Protein AF-A0A126Z829-F1 (afdb_monomer)

Structure (mmCIF, N/CA/C/O backbone):
d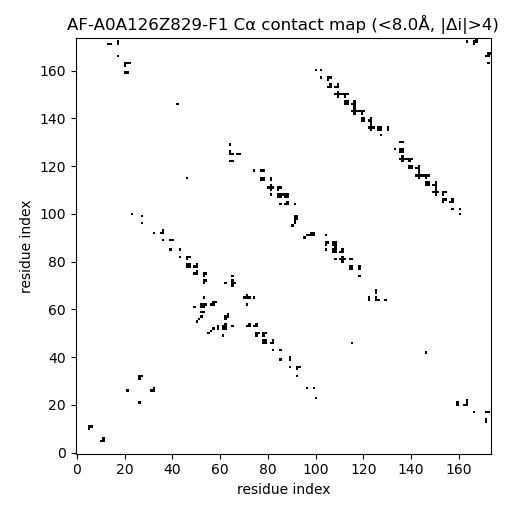ata_AF-A0A126Z829-F1
#
_entry.id   AF-A0A126Z829-F1
#
loop_
_atom_site.group_PDB
_atom_site.id
_atom_site.type_symbol
_atom_site.label_atom_id
_atom_site.label_alt_id
_atom_site.label_comp_id
_atom_site.label_asym_id
_atom_site.label_entity_id
_atom_site.label_seq_id
_atom_site.pdbx_PDB_ins_code
_atom_site.Cartn_x
_atom_site.Cartn_y
_atom_site.Cartn_z
_atom_site.occupancy
_atom_site.B_iso_or_equiv
_atom_site.auth_seq_id
_atom_site.auth_comp_id
_atom_site.auth_asym_id
_atom_site.auth_atom_id
_atom_site.pdbx_PDB_model_num
ATOM 1 N N . MET A 1 1 ? -30.460 20.366 30.316 1.00 41.91 1 MET A N 1
ATOM 2 C CA . MET A 1 1 ? -29.228 19.606 30.619 1.00 41.91 1 MET A CA 1
ATOM 3 C C . MET A 1 1 ? -28.163 20.600 31.051 1.00 41.91 1 MET A C 1
ATOM 5 O O . MET A 1 1 ? -27.693 21.362 30.215 1.00 41.91 1 MET A O 1
ATOM 9 N N . SER A 1 2 ? -27.874 20.692 32.352 1.00 39.00 2 SER A N 1
ATOM 10 C CA . SER A 1 2 ? -26.818 21.572 32.862 1.00 39.00 2 SER A CA 1
ATOM 11 C C . SER A 1 2 ? -25.461 21.028 32.413 1.00 39.00 2 SER A C 1
ATOM 13 O O . SER A 1 2 ? -25.147 19.860 32.634 1.00 39.00 2 SER A O 1
ATOM 15 N N . ARG A 1 3 ? -24.660 21.861 31.741 1.00 48.22 3 ARG A N 1
ATOM 16 C CA . ARG A 1 3 ? -23.251 21.549 31.492 1.00 48.22 3 ARG A CA 1
ATOM 17 C C . ARG A 1 3 ? -22.543 21.611 32.839 1.00 48.22 3 ARG A C 1
ATOM 19 O O . ARG A 1 3 ? -22.301 22.698 33.355 1.00 48.22 3 ARG A O 1
ATOM 26 N N . VAL A 1 4 ? -22.274 20.448 33.422 1.00 58.44 4 VAL A N 1
ATOM 27 C CA . VAL A 1 4 ? -21.343 20.326 34.542 1.00 58.44 4 VAL A CA 1
ATOM 28 C C . VAL A 1 4 ? -19.994 20.803 34.015 1.00 58.44 4 VAL A C 1
ATOM 30 O O . VAL A 1 4 ? -19.425 20.182 33.123 1.00 58.44 4 VAL A O 1
ATOM 33 N N . VAL A 1 5 ? -19.535 21.959 34.489 1.00 61.28 5 VAL A N 1
ATOM 34 C CA . VAL A 1 5 ? -18.175 22.433 34.229 1.00 61.28 5 VAL A CA 1
ATOM 35 C C . VAL A 1 5 ? -17.269 21.613 35.149 1.00 61.28 5 VAL A C 1
ATOM 37 O O . VAL A 1 5 ? -17.437 21.714 36.367 1.00 61.28 5 VAL A O 1
ATOM 40 N N . PRO A 1 6 ? -16.372 20.763 34.623 1.00 56.28 6 PRO A N 1
ATOM 41 C CA . PRO A 1 6 ? -15.487 19.972 35.467 1.00 56.28 6 PRO A CA 1
ATOM 42 C C . PRO A 1 6 ? -14.591 20.909 36.281 1.00 56.28 6 PRO A C 1
ATOM 44 O O . PRO A 1 6 ? -13.879 21.749 35.735 1.00 56.28 6 PRO A O 1
ATOM 47 N N . THR A 1 7 ? -14.675 20.787 37.604 1.00 67.88 7 THR A N 1
ATOM 48 C CA . THR A 1 7 ? -13.937 21.603 38.578 1.00 67.88 7 THR A CA 1
ATOM 49 C C . THR A 1 7 ? -12.489 21.152 38.750 1.00 67.88 7 THR A C 1
ATOM 51 O O . THR A 1 7 ? -11.673 21.914 39.262 1.00 67.88 7 THR A O 1
ATOM 54 N N . ASP A 1 8 ? -12.153 19.945 38.291 1.00 79.06 8 ASP A N 1
ATOM 55 C CA . ASP A 1 8 ? -10.795 19.416 38.286 1.00 79.06 8 ASP A CA 1
ATOM 56 C C . ASP A 1 8 ? -10.178 19.518 36.871 1.00 79.06 8 ASP A C 1
ATOM 58 O O . ASP A 1 8 ? -10.637 18.844 35.941 1.00 79.06 8 ASP A O 1
ATOM 62 N N . PRO A 1 9 ? -9.114 20.324 36.678 1.00 75.56 9 PRO A N 1
ATOM 63 C CA . PRO A 1 9 ? -8.403 20.416 35.407 1.00 75.56 9 PRO A CA 1
ATOM 64 C C . PRO A 1 9 ? -7.809 19.081 34.935 1.00 75.56 9 PRO A C 1
ATOM 66 O O . PRO A 1 9 ? -7.569 18.921 33.736 1.00 75.56 9 PRO A O 1
ATOM 69 N N . ALA A 1 10 ? -7.527 18.139 35.840 1.00 73.88 10 ALA A N 1
ATOM 70 C CA . ALA A 1 10 ? -7.069 16.801 35.480 1.00 73.88 10 ALA A CA 1
ATOM 71 C C . ALA A 1 10 ? -8.218 15.954 34.921 1.00 73.88 10 ALA A C 1
ATOM 73 O O . ALA A 1 10 ? -8.036 15.264 33.917 1.00 73.88 10 ALA A O 1
ATOM 74 N N . GLN A 1 11 ? -9.410 16.063 35.510 1.00 69.44 11 GLN A N 1
ATOM 75 C CA . GLN A 1 11 ? -10.618 15.414 35.008 1.00 69.44 11 GLN A CA 1
ATOM 76 C C . GLN A 1 11 ? -11.054 16.000 33.662 1.00 69.44 11 GLN A C 1
ATOM 78 O O . GLN A 1 11 ? -11.258 15.244 32.724 1.00 69.44 11 GLN A O 1
ATOM 83 N N . PHE A 1 12 ? -11.031 17.327 33.496 1.00 66.94 12 PHE A N 1
ATOM 84 C CA . PHE A 1 12 ? -11.282 17.960 32.196 1.00 66.94 12 PHE A CA 1
ATOM 85 C C . PHE A 1 12 ? -10.306 17.484 31.112 1.00 66.94 12 PHE A C 1
ATOM 87 O O . PHE A 1 12 ? -10.721 17.169 30.002 1.00 66.94 12 PHE A O 1
ATOM 94 N N . ARG A 1 13 ? -9.003 17.384 31.419 1.00 67.31 13 ARG A N 1
ATOM 95 C CA . ARG A 1 13 ? -8.014 16.848 30.466 1.00 67.31 13 ARG A CA 1
ATOM 96 C C . ARG A 1 13 ? -8.284 15.390 30.111 1.00 67.31 13 ARG A C 1
ATOM 98 O O . ARG A 1 13 ? -8.109 15.028 28.953 1.00 67.31 13 ARG A O 1
ATOM 105 N N . ARG A 1 14 ? -8.707 14.570 31.077 1.00 65.44 14 ARG A N 1
ATOM 106 C CA . ARG A 1 14 ? -9.110 13.176 30.838 1.00 65.44 14 ARG A CA 1
ATOM 107 C C . ARG A 1 14 ? -10.360 13.094 29.969 1.00 65.44 14 ARG A C 1
ATOM 109 O O . ARG A 1 14 ? -10.358 12.326 29.017 1.00 65.44 14 ARG A O 1
ATOM 116 N N . ASP A 1 15 ? -11.363 13.921 30.236 1.00 64.12 15 ASP A N 1
ATOM 117 C CA . ASP A 1 15 ? -12.622 13.951 29.489 1.00 64.12 15 ASP A CA 1
ATOM 118 C C . ASP A 1 15 ? -12.410 14.448 28.050 1.00 64.12 15 ASP A C 1
ATOM 120 O O . ASP A 1 15 ? -12.946 13.874 27.107 1.00 64.12 15 ASP A O 1
ATOM 124 N N . VAL A 1 16 ? -11.566 15.468 27.855 1.00 62.34 16 VAL A N 1
ATOM 125 C CA . VAL A 1 16 ? -11.170 15.960 26.524 1.00 62.34 16 VAL A CA 1
ATOM 126 C C . VAL A 1 16 ? -10.328 14.923 25.779 1.00 62.34 16 VAL A C 1
ATOM 128 O O . VAL A 1 16 ? -10.539 14.711 24.586 1.00 62.34 16 VAL A O 1
ATOM 131 N N . ALA A 1 17 ? -9.401 14.249 26.466 1.00 61.72 17 ALA A N 1
ATOM 132 C CA . ALA A 1 17 ? -8.608 13.177 25.872 1.00 61.72 17 ALA A CA 1
ATOM 133 C C . ALA A 1 17 ? -9.477 11.974 25.477 1.00 61.72 17 ALA A C 1
ATOM 135 O O . ALA A 1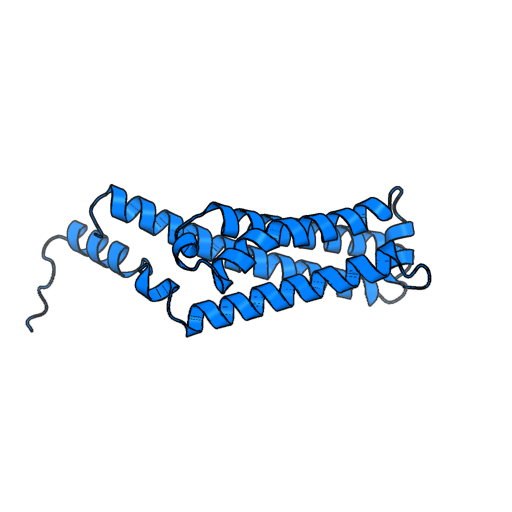 17 ? -9.275 11.425 24.402 1.00 61.72 17 ALA A O 1
ATOM 136 N N . ALA A 1 18 ? -10.466 11.598 26.293 1.00 59.69 18 ALA A N 1
ATOM 137 C CA . ALA A 1 18 ? -11.407 10.522 25.991 1.00 59.69 18 ALA A CA 1
ATOM 138 C C . ALA A 1 18 ? -12.366 10.890 24.845 1.00 59.69 18 ALA A C 1
ATOM 140 O O . ALA A 1 18 ? -12.616 10.064 23.973 1.00 59.69 18 ALA A O 1
ATOM 141 N N . ALA A 1 19 ? -12.848 12.137 24.792 1.00 59.03 19 ALA A N 1
ATOM 142 C CA . ALA A 1 19 ? -13.723 12.625 23.722 1.00 59.03 19 ALA A CA 1
ATOM 143 C C . ALA A 1 19 ? -13.022 12.743 22.356 1.00 59.03 19 ALA A C 1
ATOM 145 O O . ALA A 1 19 ? -13.687 12.757 21.323 1.00 59.03 19 ALA A O 1
ATOM 146 N N . ALA A 1 20 ? -11.689 12.839 22.335 1.00 63.06 20 ALA A N 1
ATOM 147 C CA . ALA A 1 20 ? -10.904 12.924 21.104 1.00 63.06 20 ALA A CA 1
ATOM 148 C C . ALA A 1 20 ? -10.632 11.557 20.447 1.00 63.06 20 ALA A C 1
ATOM 150 O O . ALA A 1 20 ? -10.123 11.510 19.325 1.00 63.06 20 ALA A O 1
ATOM 151 N N . VAL A 1 21 ? -10.932 10.447 21.129 1.00 64.38 21 VAL A N 1
ATOM 152 C CA . VAL A 1 21 ? -10.630 9.097 20.649 1.00 64.38 21 VAL A CA 1
ATOM 153 C C . VAL A 1 21 ? -11.877 8.489 19.974 1.00 64.38 21 VAL A C 1
ATOM 155 O O . VAL A 1 21 ? -12.866 8.252 20.664 1.00 64.38 21 VAL A O 1
ATOM 158 N N . PRO A 1 22 ? -11.855 8.195 18.654 1.00 65.69 22 PRO A N 1
ATOM 159 C CA . PRO A 1 22 ? -13.043 7.735 17.925 1.00 65.69 22 PRO A CA 1
ATOM 160 C C . PRO A 1 22 ? -13.526 6.365 18.400 1.00 65.69 22 PRO A C 1
ATOM 162 O O . PRO A 1 22 ? -12.769 5.395 18.322 1.00 65.69 22 PRO A O 1
ATOM 165 N N . ASP A 1 23 ? -14.785 6.253 18.816 1.00 67.06 23 ASP A N 1
ATOM 166 C CA . ASP A 1 23 ? -15.355 5.011 19.355 1.00 67.06 23 ASP A CA 1
ATOM 167 C C . ASP A 1 23 ? -15.473 3.894 18.285 1.00 67.06 23 ASP A C 1
ATOM 169 O O . ASP A 1 23 ? -15.438 4.137 17.075 1.00 67.06 23 ASP A O 1
ATOM 173 N N . ASP A 1 24 ? -15.600 2.630 18.703 1.00 66.88 24 ASP A N 1
ATOM 174 C CA . ASP A 1 24 ? -15.762 1.472 17.805 1.00 66.88 24 ASP A CA 1
ATOM 175 C C . ASP A 1 24 ? -17.012 1.581 16.930 1.00 66.88 24 ASP A C 1
ATOM 177 O O . ASP A 1 24 ? -17.003 1.166 15.767 1.00 66.88 24 ASP A O 1
ATOM 181 N N . VAL A 1 25 ? -18.069 2.198 17.460 1.00 68.81 25 VAL A N 1
ATOM 182 C CA . VAL A 1 25 ? -19.291 2.494 16.706 1.00 68.81 25 VAL A CA 1
ATOM 183 C C . VAL A 1 25 ? -19.015 3.502 15.590 1.00 68.81 25 VAL A C 1
ATOM 185 O O . VAL A 1 25 ? -19.534 3.350 14.484 1.00 68.81 25 VAL A O 1
ATOM 188 N N . GLU A 1 26 ? -18.170 4.505 15.840 1.00 69.81 26 GLU A N 1
ATOM 189 C CA . GLU A 1 26 ? -17.835 5.538 14.856 1.00 69.81 26 GLU A CA 1
ATOM 190 C C . GLU A 1 26 ? -16.965 4.996 13.721 1.00 69.81 26 GLU A C 1
ATOM 192 O O . GLU A 1 26 ? -17.206 5.324 12.559 1.00 69.81 26 GLU A O 1
ATOM 197 N N . GLN A 1 27 ? -16.021 4.099 14.019 1.00 66.38 27 GLN A N 1
ATOM 198 C CA . GLN A 1 27 ? -15.218 3.433 12.987 1.00 66.38 27 GLN A CA 1
ATOM 199 C C . GLN A 1 27 ? -16.007 2.416 12.158 1.00 66.38 27 GLN A C 1
ATOM 201 O O . GLN A 1 27 ? -15.684 2.191 10.993 1.00 66.38 27 GLN A O 1
ATOM 206 N N . ASN A 1 28 ? -17.038 1.798 12.737 1.00 70.06 28 ASN A N 1
ATOM 207 C CA . ASN A 1 28 ? -17.889 0.843 12.030 1.00 70.06 28 ASN A CA 1
ATOM 208 C C . ASN A 1 28 ? -19.075 1.509 11.310 1.00 70.06 28 ASN A C 1
ATOM 210 O O . ASN A 1 28 ? -19.941 0.812 10.771 1.00 70.06 28 ASN A O 1
ATOM 214 N N . ARG A 1 29 ? -19.130 2.849 11.272 1.00 82.19 29 ARG A N 1
ATOM 215 C CA . ARG A 1 29 ? -20.089 3.563 10.425 1.00 82.19 29 ARG A CA 1
ATOM 216 C C . ARG A 1 29 ? -19.927 3.094 8.987 1.00 82.19 29 ARG A C 1
ATOM 218 O O . ARG A 1 29 ? -18.819 3.039 8.452 1.00 82.19 29 ARG A O 1
ATOM 225 N N . ILE A 1 30 ? -21.053 2.761 8.361 1.00 81.44 30 ILE A N 1
ATOM 226 C CA . ILE A 1 30 ? -21.065 2.167 7.023 1.00 81.44 30 ILE A CA 1
ATOM 227 C C . ILE A 1 30 ? -20.352 3.055 5.997 1.00 81.44 30 ILE A C 1
ATOM 229 O O . ILE A 1 30 ? -19.614 2.540 5.168 1.00 81.44 30 ILE A O 1
ATOM 233 N N . GLU A 1 31 ? -20.488 4.375 6.117 1.00 85.56 31 GLU A N 1
ATOM 234 C CA . GLU A 1 31 ? -19.835 5.373 5.263 1.00 85.56 31 GLU A CA 1
ATOM 235 C C . GLU A 1 31 ? -18.305 5.313 5.367 1.00 85.56 31 GLU A C 1
ATOM 237 O O . GLU A 1 31 ? -17.615 5.221 4.353 1.00 85.56 31 GLU A O 1
ATOM 242 N N . VAL A 1 32 ? -17.771 5.283 6.593 1.00 84.56 32 VAL A N 1
ATOM 243 C CA . VAL A 1 32 ? -16.325 5.194 6.861 1.00 84.56 32 VAL A CA 1
ATOM 244 C C . VAL A 1 32 ? -15.775 3.871 6.338 1.00 84.56 32 VAL A C 1
ATOM 246 O O . VAL A 1 32 ? -14.718 3.829 5.704 1.00 84.56 32 VAL A O 1
ATOM 249 N N . ARG A 1 33 ? -16.518 2.780 6.547 1.00 86.81 33 ARG A N 1
ATOM 250 C CA . ARG A 1 33 ? -16.128 1.452 6.072 1.00 86.81 33 ARG A CA 1
ATOM 251 C C . ARG A 1 33 ? -16.134 1.370 4.548 1.00 86.81 33 ARG A C 1
ATOM 253 O O . ARG A 1 33 ? -15.173 0.859 3.987 1.00 86.81 33 ARG A O 1
ATOM 260 N N . LEU A 1 34 ? -17.165 1.892 3.882 1.00 89.25 34 LEU A N 1
ATOM 261 C CA . LEU A 1 34 ? -17.252 1.930 2.418 1.00 89.25 34 LEU A CA 1
ATOM 262 C C . LEU A 1 34 ? -16.134 2.773 1.804 1.00 89.25 34 LEU A C 1
ATOM 264 O O . LEU A 1 34 ? -15.507 2.332 0.844 1.00 89.25 34 LEU A O 1
ATOM 268 N N . LEU A 1 35 ? -15.832 3.936 2.387 1.00 90.94 35 LEU A N 1
ATOM 269 C CA . LEU A 1 35 ? -14.695 4.749 1.960 1.00 90.94 35 LEU A CA 1
ATOM 270 C C . LEU A 1 35 ? -13.377 3.980 2.110 1.00 90.94 35 LEU A C 1
ATOM 272 O O . LEU A 1 35 ? -12.573 3.950 1.183 1.00 90.94 35 LEU A O 1
ATOM 276 N N . THR A 1 36 ? -13.172 3.314 3.248 1.00 90.19 36 THR A N 1
ATOM 277 C CA . THR A 1 36 ? -11.959 2.517 3.484 1.00 90.19 36 THR A CA 1
ATOM 278 C C . THR A 1 36 ? -11.858 1.357 2.491 1.00 90.19 36 THR A C 1
ATOM 280 O O . THR A 1 36 ? -10.797 1.149 1.915 1.00 90.19 36 THR A O 1
ATOM 283 N N . ILE A 1 37 ? -12.964 0.655 2.214 1.00 92.44 37 ILE A N 1
ATOM 284 C CA . ILE A 1 37 ? -13.036 -0.397 1.186 1.00 92.44 37 ILE A CA 1
ATOM 285 C C . ILE A 1 37 ? -12.620 0.154 -0.176 1.00 92.44 37 ILE A C 1
ATOM 287 O O . ILE A 1 37 ? -11.799 -0.462 -0.850 1.00 92.44 37 ILE A O 1
ATOM 291 N N . PHE A 1 38 ? -13.160 1.308 -0.572 1.00 94.38 38 PHE A N 1
ATOM 292 C CA . PHE A 1 38 ? -12.834 1.940 -1.845 1.00 94.38 38 PHE A CA 1
ATOM 293 C C . PHE A 1 38 ? -11.348 2.303 -1.932 1.00 94.38 38 PHE A C 1
ATOM 295 O O . PHE A 1 38 ? -10.694 1.977 -2.917 1.00 94.38 38 PHE A O 1
ATOM 302 N N . VAL A 1 39 ? -10.790 2.911 -0.884 1.00 93.50 39 VAL A N 1
ATOM 303 C CA . VAL A 1 39 ? -9.363 3.257 -0.817 1.00 93.50 39 VAL A CA 1
ATOM 304 C C . VAL A 1 39 ? -8.481 2.006 -0.885 1.00 93.50 39 VAL A C 1
ATOM 306 O O . VAL A 1 39 ? -7.520 1.974 -1.650 1.00 93.50 39 VAL A O 1
ATOM 309 N N . THR A 1 40 ? -8.817 0.951 -0.136 1.00 94.19 40 THR A N 1
ATOM 310 C CA . THR A 1 40 ? -8.077 -0.318 -0.156 1.00 94.19 40 THR A CA 1
ATOM 311 C C . THR A 1 40 ? -8.163 -1.007 -1.520 1.00 94.19 40 THR A C 1
ATOM 313 O O . THR A 1 40 ? -7.149 -1.503 -2.003 1.00 94.19 40 THR A O 1
ATOM 316 N N . LEU A 1 41 ? -9.331 -1.005 -2.170 1.00 94.75 41 LEU A N 1
ATOM 317 C CA . LEU A 1 41 ? -9.501 -1.556 -3.518 1.00 94.75 41 LEU A CA 1
ATOM 318 C C . LEU A 1 41 ? -8.708 -0.784 -4.565 1.00 94.75 41 LEU A C 1
ATOM 320 O O . LEU A 1 41 ? -8.035 -1.409 -5.379 1.00 94.75 41 LEU A O 1
ATOM 324 N N . SER A 1 42 ? -8.756 0.548 -4.527 1.00 94.50 42 SER A N 1
ATOM 325 C CA . SER A 1 42 ? -7.966 1.397 -5.420 1.00 94.50 42 SER A CA 1
ATOM 326 C C . SER A 1 42 ? -6.475 1.110 -5.257 1.00 94.50 42 SER A C 1
ATOM 328 O O . SER A 1 42 ? -5.791 0.863 -6.244 1.00 94.50 42 SER A O 1
ATOM 330 N N . PHE A 1 43 ? -5.993 0.999 -4.015 1.00 95.50 43 PHE A N 1
ATOM 331 C CA . PHE A 1 43 ? -4.608 0.616 -3.753 1.00 95.50 43 PHE A CA 1
ATOM 332 C C . PHE A 1 43 ? -4.268 -0.773 -4.309 1.00 95.50 43 PHE A C 1
ATOM 334 O O . PHE A 1 43 ? -3.259 -0.932 -4.986 1.00 95.50 43 PHE A O 1
ATOM 341 N N . MET A 1 44 ? -5.111 -1.785 -4.078 1.00 95.38 44 MET A N 1
ATOM 342 C CA . MET A 1 44 ? -4.887 -3.127 -4.631 1.00 95.38 44 MET A CA 1
ATOM 343 C C . MET A 1 44 ? -4.875 -3.122 -6.164 1.00 95.38 44 MET A C 1
ATOM 345 O O . MET A 1 44 ? -4.026 -3.776 -6.765 1.00 95.38 44 MET A O 1
ATOM 349 N N . ASN A 1 45 ? -5.775 -2.369 -6.798 1.00 94.56 45 ASN A N 1
ATOM 350 C CA . ASN A 1 45 ? -5.809 -2.197 -8.247 1.00 94.56 45 ASN A CA 1
ATOM 351 C C . ASN A 1 45 ? -4.509 -1.569 -8.779 1.00 94.56 45 ASN A C 1
ATOM 353 O O . ASN A 1 45 ? -3.939 -2.071 -9.750 1.00 94.56 45 ASN A O 1
ATOM 357 N N . ASP A 1 46 ? -3.994 -0.548 -8.094 1.00 94.00 46 ASP A N 1
ATOM 358 C 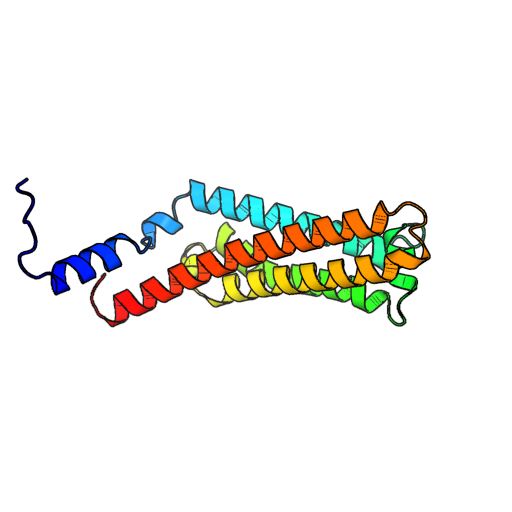CA . ASP A 1 46 ? -2.735 0.117 -8.448 1.00 94.00 46 ASP A CA 1
ATOM 359 C C . ASP A 1 46 ? -1.510 -0.798 -8.306 1.00 94.00 46 ASP A C 1
ATOM 361 O O . ASP A 1 46 ? -0.500 -0.574 -8.970 1.00 94.00 46 ASP A O 1
ATOM 365 N N . LEU A 1 47 ? -1.588 -1.856 -7.490 1.00 95.75 47 LEU A N 1
ATOM 366 C CA . LEU A 1 47 ? -0.541 -2.879 -7.378 1.00 95.75 47 LEU A CA 1
ATOM 367 C C . LEU A 1 47 ? -0.650 -3.964 -8.460 1.00 95.75 47 LEU A C 1
ATOM 369 O O . LEU A 1 47 ? 0.371 -4.502 -8.891 1.00 95.75 47 LEU A O 1
ATOM 373 N N . ILE A 1 48 ? -1.864 -4.288 -8.923 1.00 95.50 48 ILE A N 1
ATOM 374 C CA . ILE A 1 48 ? -2.084 -5.322 -9.949 1.00 95.50 48 ILE A CA 1
ATOM 375 C C . ILE A 1 48 ? -1.425 -4.924 -11.271 1.00 95.50 48 ILE A C 1
ATOM 377 O O . ILE A 1 48 ? -0.766 -5.755 -11.896 1.00 95.50 48 ILE A O 1
ATOM 381 N N . GLY A 1 49 ? -1.562 -3.662 -11.689 1.00 93.38 49 GLY A N 1
ATOM 382 C CA . GLY A 1 49 ? -0.953 -3.162 -12.925 1.00 93.38 49 GLY A CA 1
ATOM 383 C C . GLY A 1 49 ? 0.551 -3.469 -13.003 1.00 93.38 49 GLY A C 1
ATOM 384 O O . GLY A 1 49 ? 0.976 -4.181 -13.915 1.00 93.38 49 GLY A O 1
ATOM 385 N N . PRO A 1 50 ? 1.363 -3.005 -12.039 1.00 93.75 50 PRO A N 1
ATOM 386 C CA . PRO A 1 50 ? 2.788 -3.302 -11.961 1.00 93.75 50 PRO A CA 1
ATOM 387 C C . PRO A 1 50 ? 3.133 -4.787 -11.995 1.00 93.75 50 PRO A C 1
ATOM 389 O O . PRO A 1 50 ? 4.044 -5.174 -12.725 1.00 93.75 50 PRO A O 1
ATOM 392 N N . VAL A 1 51 ? 2.390 -5.626 -11.264 1.00 95.25 51 VAL A N 1
ATOM 393 C CA . VAL A 1 51 ? 2.585 -7.085 -11.281 1.00 95.25 51 VAL A CA 1
ATOM 394 C C . VAL A 1 51 ? 2.417 -7.633 -12.696 1.00 95.25 51 VAL A C 1
ATOM 396 O O . VAL A 1 51 ? 3.292 -8.347 -13.186 1.00 95.25 51 VAL A O 1
ATOM 399 N N . MET A 1 52 ? 1.333 -7.263 -13.379 1.00 94.44 52 MET A N 1
ATOM 400 C CA . MET A 1 52 ? 1.056 -7.725 -14.741 1.00 94.44 52 MET A CA 1
ATOM 401 C C . MET A 1 52 ? 2.120 -7.235 -15.727 1.00 94.44 52 MET A C 1
ATOM 403 O O . MET A 1 52 ? 2.656 -8.024 -16.506 1.00 94.44 52 MET A O 1
ATOM 407 N N . TYR A 1 53 ? 2.482 -5.952 -15.675 1.00 94.38 53 TYR A N 1
ATOM 408 C CA . TYR A 1 53 ? 3.457 -5.382 -16.601 1.00 94.38 53 TYR A CA 1
ATOM 409 C C . TYR A 1 53 ? 4.871 -5.938 -16.393 1.00 94.38 53 TYR A C 1
ATOM 411 O O . TYR A 1 53 ? 5.539 -6.249 -17.377 1.00 94.38 53 TYR A O 1
ATOM 419 N N . ILE A 1 54 ? 5.319 -6.112 -15.144 1.00 93.81 54 ILE A N 1
ATOM 420 C CA . ILE A 1 54 ? 6.670 -6.607 -14.829 1.00 93.81 54 ILE A CA 1
ATOM 421 C C . ILE A 1 54 ? 6.785 -8.122 -15.029 1.00 93.81 54 ILE A C 1
ATOM 423 O O . ILE A 1 54 ? 7.841 -8.597 -15.430 1.00 93.81 54 ILE A O 1
ATOM 427 N N . LEU A 1 55 ? 5.744 -8.908 -14.750 1.00 92.88 55 LEU A N 1
ATOM 428 C CA . LEU A 1 55 ? 5.860 -10.371 -14.815 1.00 92.88 55 LEU A CA 1
ATOM 429 C C . LEU A 1 55 ? 5.367 -10.970 -16.133 1.00 92.88 55 LEU A C 1
ATOM 431 O O . LEU A 1 55 ? 5.783 -12.074 -16.473 1.00 92.88 55 LEU A O 1
ATOM 435 N N . GLN A 1 56 ? 4.494 -10.278 -16.871 1.00 92.94 56 GLN A N 1
ATOM 436 C CA . GLN A 1 56 ? 3.819 -10.868 -18.034 1.00 92.94 56 GLN A CA 1
ATOM 437 C C . GLN A 1 56 ? 4.000 -10.094 -19.341 1.00 92.94 56 GLN A C 1
ATOM 439 O O . GLN A 1 56 ? 3.766 -10.666 -20.404 1.00 92.94 56 GLN A O 1
ATOM 444 N N . ILE A 1 57 ? 4.419 -8.821 -19.309 1.00 93.75 57 ILE A N 1
ATOM 445 C CA . ILE A 1 57 ? 4.484 -7.974 -20.513 1.00 93.75 57 ILE A CA 1
ATOM 446 C C . ILE A 1 57 ? 5.910 -7.429 -20.719 1.00 93.75 57 ILE A C 1
ATOM 448 O O . ILE A 1 57 ? 6.181 -6.266 -20.398 1.00 93.75 57 ILE A O 1
ATOM 452 N N . PRO A 1 58 ? 6.821 -8.218 -21.331 1.00 90.19 58 PRO A N 1
ATOM 453 C CA . PRO A 1 58 ? 8.2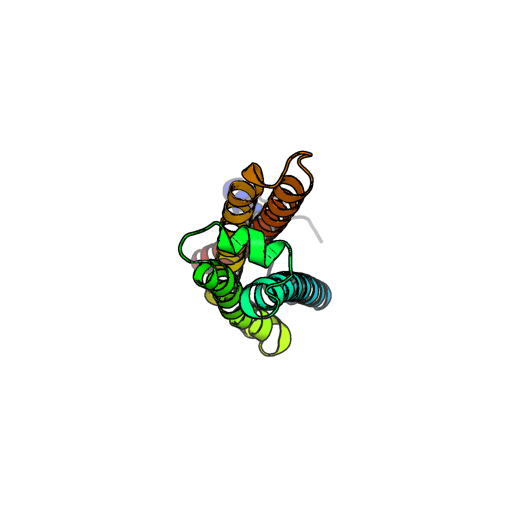14 -7.817 -21.564 1.00 90.19 58 PRO A CA 1
ATOM 454 C C . PRO A 1 58 ? 8.378 -6.548 -22.412 1.00 90.19 58 PRO A C 1
ATOM 456 O O . PRO A 1 58 ? 9.373 -5.835 -22.317 1.00 90.19 58 PRO A O 1
ATOM 459 N N . ALA A 1 59 ? 7.392 -6.245 -23.261 1.00 90.56 59 ALA A N 1
ATOM 460 C CA . ALA A 1 59 ? 7.404 -5.050 -24.099 1.00 90.56 59 ALA A CA 1
ATOM 461 C C . ALA A 1 59 ? 7.156 -3.747 -23.312 1.00 90.56 59 ALA A C 1
ATOM 463 O O . ALA A 1 59 ? 7.460 -2.666 -23.824 1.00 90.56 59 ALA A O 1
ATOM 464 N N . SER A 1 60 ? 6.614 -3.834 -22.092 1.00 92.69 60 SER A N 1
ATOM 465 C CA . SER A 1 60 ? 6.220 -2.671 -21.296 1.00 92.69 60 SER A CA 1
ATOM 466 C C . SER A 1 60 ? 7.423 -1.854 -20.814 1.00 92.69 60 SER A C 1
ATOM 468 O O . SER A 1 60 ? 8.500 -2.384 -20.537 1.00 92.69 60 SER A O 1
ATOM 470 N N . THR A 1 61 ? 7.242 -0.539 -20.675 1.00 91.38 61 THR A N 1
ATOM 471 C CA . THR A 1 61 ? 8.271 0.352 -20.113 1.00 91.38 61 THR A CA 1
ATOM 472 C C . THR A 1 61 ? 8.633 -0.042 -18.684 1.00 91.38 61 THR A C 1
ATOM 474 O O . THR A 1 61 ? 9.804 -0.027 -18.320 1.00 91.38 61 THR A O 1
ATOM 477 N N . LEU A 1 62 ? 7.644 -0.457 -17.890 1.00 92.00 62 LEU A N 1
ATOM 478 C CA . LEU A 1 62 ? 7.852 -0.865 -16.504 1.00 92.00 62 LEU A CA 1
ATOM 479 C C . LEU A 1 62 ? 8.729 -2.121 -16.401 1.00 92.00 62 LEU A C 1
ATOM 481 O O . LEU A 1 62 ? 9.645 -2.153 -15.581 1.00 92.00 62 LEU A O 1
ATOM 485 N N . PHE A 1 63 ? 8.514 -3.110 -17.278 1.00 93.88 63 PHE A N 1
ATOM 486 C CA . PHE A 1 63 ? 9.400 -4.270 -17.393 1.00 93.88 63 PHE A CA 1
ATOM 487 C C . PHE A 1 63 ? 10.829 -3.852 -17.726 1.00 93.88 63 PHE A C 1
ATOM 489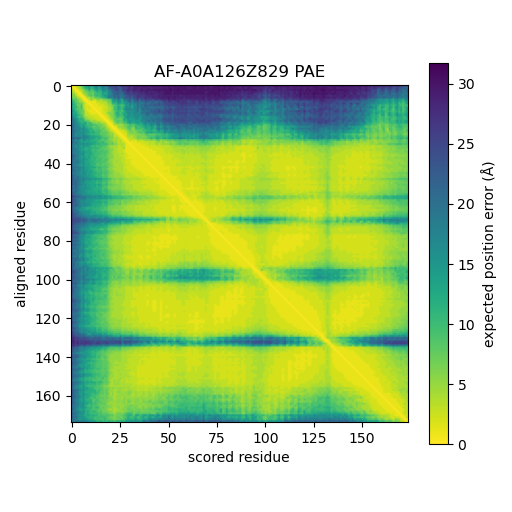 O O . PHE A 1 63 ? 11.764 -4.272 -17.052 1.00 93.88 63 PHE A O 1
ATOM 496 N N . LYS A 1 64 ? 11.004 -3.002 -18.746 1.00 93.00 64 LYS A N 1
ATOM 497 C CA . LYS A 1 64 ? 12.332 -2.551 -19.190 1.00 93.00 64 LYS A CA 1
ATOM 498 C C . LYS A 1 64 ? 13.087 -1.827 -18.079 1.00 93.00 64 LYS A C 1
ATOM 500 O O . LYS A 1 64 ? 14.271 -2.082 -17.909 1.00 93.00 64 LYS A O 1
ATOM 505 N N . VAL A 1 65 ? 12.405 -0.980 -17.304 1.00 93.62 65 VAL A N 1
ATOM 506 C CA . VAL A 1 65 ? 13.002 -0.311 -16.138 1.00 93.62 65 VAL A CA 1
ATOM 507 C C . VAL A 1 65 ? 13.378 -1.330 -15.063 1.00 93.62 65 VAL A C 1
ATOM 509 O O . VAL A 1 65 ? 14.507 -1.312 -14.585 1.00 93.62 65 VAL A O 1
ATOM 512 N N . ALA A 1 66 ? 12.481 -2.254 -14.705 1.00 93.56 66 ALA A N 1
ATOM 513 C CA . ALA A 1 66 ? 12.780 -3.291 -13.715 1.00 93.56 66 ALA A CA 1
ATOM 514 C C . ALA A 1 66 ? 13.946 -4.201 -14.151 1.00 93.56 66 ALA A C 1
ATOM 516 O O . ALA A 1 66 ? 14.738 -4.630 -13.315 1.00 93.56 66 ALA A O 1
ATOM 517 N N . ALA A 1 67 ? 14.072 -4.466 -15.455 1.00 93.12 67 ALA A N 1
ATOM 518 C CA . ALA A 1 67 ? 15.142 -5.255 -16.067 1.00 93.12 67 ALA A CA 1
ATOM 519 C C . ALA A 1 67 ? 16.518 -4.574 -16.050 1.00 93.12 67 ALA A C 1
ATOM 521 O O . ALA A 1 67 ? 17.517 -5.247 -16.288 1.00 93.12 67 ALA A O 1
ATOM 522 N N . LEU A 1 68 ? 16.595 -3.275 -15.735 1.00 92.19 68 LEU A N 1
ATOM 523 C CA . LEU A 1 68 ? 17.875 -2.622 -15.445 1.00 92.19 68 LEU A CA 1
ATOM 524 C C . LEU A 1 68 ? 18.462 -3.070 -14.101 1.00 92.19 68 LEU A C 1
ATOM 526 O O . LEU A 1 68 ? 19.668 -2.968 -13.892 1.00 92.19 68 LEU A O 1
ATOM 530 N N . GLY A 1 69 ? 17.622 -3.559 -13.184 1.00 87.94 69 GLY A N 1
ATOM 531 C CA . GLY A 1 69 ? 18.069 -4.187 -11.948 1.00 87.94 69 GLY A CA 1
ATOM 532 C C . GLY A 1 69 ? 18.520 -5.633 -12.173 1.00 87.94 69 GLY A C 1
ATOM 533 O O . GLY A 1 69 ? 18.031 -6.326 -13.061 1.00 87.94 69 GLY A O 1
ATOM 534 N N . HIS A 1 70 ? 19.407 -6.131 -11.308 1.00 82.31 70 HIS A N 1
ATOM 535 C CA . HIS A 1 70 ? 19.899 -7.515 -11.381 1.00 82.31 70 HIS A CA 1
ATOM 536 C C . HIS A 1 70 ? 18.796 -8.578 -11.207 1.00 82.31 70 HIS A C 1
ATOM 538 O O . HIS A 1 70 ? 18.923 -9.683 -11.729 1.00 82.31 70 HIS A O 1
ATOM 544 N N . TYR A 1 71 ? 17.714 -8.255 -10.488 1.00 86.50 71 TYR A N 1
ATOM 545 C CA . TYR A 1 71 ? 16.626 -9.185 -10.164 1.00 86.50 71 TYR A CA 1
ATOM 546 C C . TYR A 1 71 ? 15.249 -8.555 -10.431 1.00 86.50 71 TYR A C 1
ATOM 548 O O . TYR A 1 71 ? 14.507 -8.232 -9.507 1.00 86.50 71 TYR A O 1
ATOM 556 N N . SER A 1 72 ? 14.884 -8.383 -11.703 1.00 86.44 72 SER A N 1
ATOM 557 C CA . SER A 1 72 ? 13.611 -7.758 -12.113 1.00 86.44 72 SER A CA 1
ATOM 558 C C . SER A 1 72 ? 12.359 -8.463 -11.575 1.00 86.44 72 SER A C 1
ATOM 560 O O . SER A 1 72 ? 11.392 -7.809 -11.184 1.00 86.44 72 SER A O 1
ATOM 562 N N . TRP A 1 73 ? 12.389 -9.795 -11.479 1.00 89.06 73 TRP A N 1
ATOM 563 C CA . TRP A 1 73 ? 11.300 -10.592 -10.906 1.00 89.06 73 TRP A CA 1
ATOM 564 C C . TRP A 1 73 ? 11.045 -10.261 -9.431 1.00 89.06 73 TRP A C 1
ATOM 566 O O . TRP A 1 73 ? 9.904 -10.339 -8.979 1.00 89.06 73 TRP A O 1
ATOM 576 N N . LEU A 1 74 ? 12.082 -9.854 -8.688 1.00 93.19 74 LEU A N 1
ATOM 577 C CA . LEU A 1 74 ? 11.959 -9.494 -7.279 1.00 93.19 74 LEU A CA 1
ATOM 578 C C . LEU A 1 74 ? 11.147 -8.207 -7.129 1.00 93.19 74 LEU A C 1
ATOM 580 O O . LEU A 1 74 ? 10.318 -8.129 -6.232 1.00 93.19 74 LEU A O 1
ATOM 584 N N . VAL A 1 75 ? 11.287 -7.251 -8.054 1.00 93.62 75 VAL A N 1
ATOM 585 C CA . VAL A 1 75 ? 10.468 -6.026 -8.085 1.00 93.62 75 VAL A CA 1
ATOM 586 C C . VAL A 1 75 ? 8.985 -6.366 -8.255 1.00 93.62 75 VAL A C 1
ATOM 588 O O . VAL A 1 75 ? 8.150 -5.895 -7.486 1.00 93.62 75 VAL A O 1
ATOM 591 N N . GLY A 1 76 ? 8.653 -7.242 -9.211 1.00 93.75 76 GLY A N 1
ATOM 592 C CA . GLY A 1 76 ? 7.285 -7.751 -9.368 1.00 93.75 76 GLY A CA 1
ATOM 593 C C . GLY A 1 76 ? 6.805 -8.513 -8.127 1.00 93.75 76 GLY A C 1
ATOM 594 O O . GLY A 1 76 ? 5.675 -8.328 -7.678 1.00 93.75 76 GLY A O 1
ATOM 595 N N . GLY A 1 77 ? 7.690 -9.310 -7.521 1.00 95.62 77 GLY A N 1
ATOM 596 C CA . GLY A 1 77 ? 7.441 -10.031 -6.274 1.00 95.62 77 GLY A CA 1
ATOM 597 C C . GLY A 1 77 ? 7.106 -9.115 -5.094 1.00 95.62 77 GLY A C 1
ATOM 598 O O . GLY A 1 77 ? 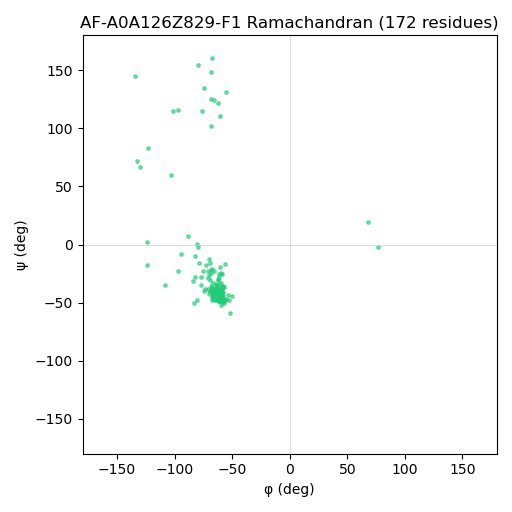6.200 -9.437 -4.330 1.00 95.62 77 GLY A O 1
ATOM 599 N N . MET A 1 78 ? 7.751 -7.952 -4.967 1.00 97.38 78 MET A N 1
ATOM 600 C CA . MET A 1 78 ? 7.441 -6.987 -3.902 1.00 97.38 78 MET A CA 1
ATOM 601 C C . MET A 1 78 ? 6.015 -6.441 -4.023 1.00 97.38 78 MET A C 1
ATOM 603 O O . MET A 1 78 ? 5.313 -6.353 -3.016 1.00 97.38 78 MET A O 1
ATOM 607 N N . PHE A 1 79 ? 5.537 -6.163 -5.241 1.00 97.31 79 PHE A N 1
ATOM 608 C CA . PHE A 1 79 ? 4.139 -5.773 -5.452 1.00 97.31 79 PHE A CA 1
ATOM 609 C C . PHE A 1 79 ? 3.161 -6.910 -5.124 1.00 97.31 79 PHE A C 1
ATOM 611 O O . PHE A 1 79 ? 2.129 -6.663 -4.499 1.00 97.31 79 PHE A O 1
ATOM 618 N N . VAL A 1 80 ? 3.500 -8.163 -5.457 1.00 97.56 80 VAL A N 1
ATOM 619 C CA . VAL A 1 80 ? 2.708 -9.339 -5.043 1.00 97.56 80 VAL A CA 1
ATOM 620 C C . VAL A 1 80 ? 2.649 -9.446 -3.518 1.00 97.56 80 VAL A C 1
ATOM 622 O O . VAL A 1 80 ? 1.568 -9.629 -2.961 1.00 97.56 80 VAL A O 1
ATOM 625 N N . VAL A 1 81 ? 3.778 -9.282 -2.826 1.00 98.00 81 VAL A N 1
ATOM 626 C CA . VAL A 1 81 ? 3.827 -9.281 -1.357 1.00 98.00 81 VAL A CA 1
ATOM 627 C C . VAL A 1 81 ? 2.942 -8.172 -0.784 1.00 98.00 81 VAL A C 1
ATOM 629 O O . VAL A 1 81 ? 2.157 -8.444 0.123 1.00 98.00 81 VAL A O 1
ATOM 632 N N . SER A 1 82 ? 2.986 -6.954 -1.333 1.00 97.69 82 SER A N 1
ATOM 633 C CA . SER A 1 82 ? 2.095 -5.862 -0.918 1.00 97.69 82 SER A CA 1
ATOM 634 C C . SER A 1 82 ? 0.612 -6.208 -1.095 1.00 97.69 82 SER A C 1
ATOM 636 O O . SER A 1 82 ? -0.187 -5.947 -0.193 1.00 97.69 82 SER A O 1
ATOM 638 N N . ILE A 1 83 ? 0.224 -6.847 -2.205 1.00 97.38 83 ILE A N 1
ATOM 639 C CA . ILE A 1 83 ? -1.154 -7.331 -2.399 1.00 97.38 83 ILE A CA 1
ATOM 640 C C . ILE A 1 83 ? -1.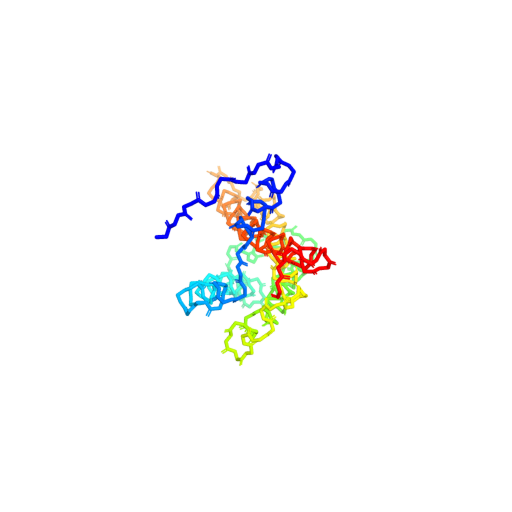518 -8.330 -1.297 1.00 97.38 83 ILE A C 1
ATOM 642 O O . ILE A 1 83 ? -2.521 -8.143 -0.609 1.00 97.38 83 ILE A O 1
ATOM 646 N N . LEU A 1 84 ? -0.686 -9.353 -1.079 1.00 97.75 84 LEU A N 1
ATOM 647 C CA . LEU A 1 84 ? -0.940 -10.398 -0.083 1.00 97.75 84 LEU A CA 1
ATOM 648 C C . LEU A 1 84 ? -1.067 -9.836 1.338 1.00 97.75 84 LEU A C 1
ATOM 650 O O . LEU A 1 84 ? -1.947 -10.253 2.088 1.00 97.75 84 LEU A O 1
ATOM 654 N N . LEU A 1 85 ? -0.239 -8.853 1.697 1.00 97.25 85 LEU A N 1
ATOM 655 C CA . LEU A 1 85 ? -0.304 -8.170 2.989 1.00 97.25 85 LEU A CA 1
ATOM 656 C C . LEU A 1 85 ? -1.559 -7.295 3.148 1.00 97.25 85 LEU A C 1
ATOM 658 O O . LEU A 1 85 ? -2.007 -7.062 4.269 1.00 97.25 85 LEU A O 1
ATOM 662 N N . THR A 1 86 ? -2.155 -6.835 2.048 1.00 96.31 86 THR A N 1
ATOM 663 C CA . THR A 1 86 ? -3.370 -6.006 2.070 1.00 96.31 86 THR A CA 1
ATOM 664 C C . THR A 1 86 ? -4.646 -6.849 2.205 1.00 96.31 86 THR A C 1
ATOM 666 O O . THR A 1 86 ? -5.627 -6.393 2.798 1.00 96.31 86 THR A O 1
ATOM 669 N N . ILE A 1 87 ? -4.636 -8.103 1.730 1.00 95.06 87 ILE A N 1
ATOM 670 C CA . ILE A 1 87 ? -5.808 -9.000 1.738 1.00 95.06 87 ILE A CA 1
ATOM 671 C C . ILE A 1 87 ? -6.453 -9.141 3.129 1.00 95.06 87 ILE A C 1
ATOM 673 O O . ILE A 1 87 ? -7.671 -8.979 3.212 1.00 95.06 87 ILE A O 1
ATOM 677 N N . PRO A 1 88 ? -5.721 -9.390 4.236 1.00 93.69 88 PRO A N 1
ATOM 678 C CA . PRO A 1 88 ? -6.345 -9.521 5.553 1.00 93.69 88 PRO A CA 1
ATOM 679 C C . PRO A 1 88 ? -7.138 -8.281 5.978 1.00 93.69 88 PRO A C 1
ATOM 681 O O . PRO A 1 88 ? -8.193 -8.411 6.600 1.00 93.69 88 PRO A O 1
ATOM 684 N N . HIS A 1 89 ? -6.656 -7.081 5.632 1.00 93.12 89 HIS A N 1
ATOM 685 C CA . HIS A 1 89 ? -7.368 -5.834 5.913 1.00 93.12 89 HIS A CA 1
ATOM 686 C C . HIS A 1 89 ? -8.623 -5.696 5.056 1.00 93.12 89 HIS A C 1
ATOM 688 O O . HIS A 1 89 ? -9.687 -5.337 5.551 1.00 93.12 89 HIS A O 1
ATOM 694 N N . PHE A 1 90 ? -8.515 -6.031 3.776 1.00 92.88 90 PHE A N 1
ATOM 695 C CA . PHE A 1 90 ? -9.648 -5.991 2.867 1.00 92.88 90 PHE A CA 1
ATOM 696 C C . PHE A 1 90 ? -10.760 -6.972 3.279 1.00 92.88 90 PHE A C 1
ATOM 698 O O . PHE A 1 90 ? -11.936 -6.609 3.337 1.00 92.88 90 PHE A O 1
ATOM 705 N N . VAL A 1 91 ? -10.393 -8.198 3.657 1.00 92.38 91 VAL A N 1
ATOM 706 C CA . VAL A 1 91 ? -11.337 -9.217 4.141 1.00 92.38 91 VAL A CA 1
ATOM 707 C C . VAL A 1 91 ? -12.005 -8.784 5.449 1.00 92.38 91 VAL A C 1
ATOM 709 O O . VAL A 1 91 ? -13.213 -8.985 5.608 1.00 92.38 91 VAL A O 1
ATOM 712 N N . SER A 1 92 ? -11.266 -8.155 6.373 1.00 89.38 92 SER A N 1
ATOM 713 C CA . SER A 1 92 ? -11.862 -7.643 7.613 1.00 89.38 92 SER A CA 1
ATOM 714 C C . SER A 1 92 ? -12.844 -6.499 7.364 1.00 89.38 92 SER A C 1
ATOM 716 O O . SER A 1 92 ? -13.863 -6.415 8.044 1.00 89.38 92 SER A O 1
ATOM 718 N N . LEU A 1 93 ? -12.606 -5.665 6.351 1.00 87.69 93 LEU A N 1
ATOM 719 C CA . LEU A 1 93 ? -13.543 -4.616 5.952 1.00 87.69 93 LEU A CA 1
ATOM 720 C C . LEU A 1 93 ? -14.833 -5.171 5.327 1.00 87.69 93 LEU A C 1
ATOM 722 O O . LEU A 1 93 ? -15.911 -4.645 5.603 1.00 87.69 93 LEU A O 1
ATOM 726 N N . LEU A 1 94 ? -14.734 -6.212 4.494 1.00 87.56 94 LEU A N 1
ATOM 727 C CA . LEU A 1 94 ? -15.875 -6.749 3.746 1.00 87.56 94 LEU A CA 1
ATOM 728 C C . LEU A 1 94 ? -16.737 -7.734 4.536 1.00 87.56 94 LEU A C 1
ATOM 730 O O . LEU A 1 94 ? -17.961 -7.625 4.531 1.00 87.56 94 LEU A O 1
ATOM 734 N N . VAL A 1 95 ? -16.107 -8.730 5.159 1.00 86.88 95 VAL A N 1
ATOM 735 C CA . VAL A 1 95 ? -16.807 -9.930 5.651 1.00 86.88 95 VAL A CA 1
ATOM 736 C C . VAL A 1 95 ? -16.890 -9.942 7.173 1.00 86.88 95 VAL A C 1
ATOM 738 O O . VAL A 1 95 ? -17.875 -10.402 7.747 1.00 86.88 95 VAL A O 1
ATOM 741 N N . LEU A 1 96 ? -15.860 -9.425 7.845 1.00 84.44 96 LEU A N 1
ATOM 742 C CA . LEU A 1 96 ? -15.702 -9.542 9.292 1.00 84.44 96 LEU A CA 1
ATOM 743 C C . LEU A 1 96 ? -15.409 -8.177 9.929 1.00 84.44 96 LEU A C 1
ATOM 745 O O . LEU A 1 96 ? -14.337 -8.002 10.510 1.00 84.44 96 LEU A O 1
ATOM 749 N N . PRO A 1 97 ? -16.361 -7.221 9.911 1.00 74.94 97 PRO A N 1
ATOM 750 C CA . PRO A 1 97 ? -16.142 -5.876 10.452 1.00 74.94 97 PRO A CA 1
ATOM 751 C C . PRO A 1 97 ? -15.804 -5.881 11.949 1.00 74.94 97 PRO A C 1
ATOM 753 O O . PRO A 1 97 ? -15.203 -4.941 12.456 1.00 74.94 97 PRO A O 1
ATOM 756 N N . ARG A 1 98 ? -16.118 -6.967 12.666 1.00 74.12 98 ARG A N 1
ATOM 757 C CA . ARG A 1 98 ? -15.691 -7.177 14.059 1.00 74.12 98 ARG A CA 1
ATOM 758 C C . ARG A 1 98 ? -14.167 -7.236 14.215 1.00 74.12 98 ARG A C 1
ATOM 760 O O . ARG A 1 98 ? -13.670 -6.900 15.278 1.00 74.12 98 ARG A O 1
ATOM 767 N N . LEU A 1 99 ? -13.433 -7.614 13.167 1.00 75.31 99 LEU A N 1
ATOM 768 C CA . LEU A 1 99 ? -11.968 -7.618 13.134 1.00 75.31 99 LEU A CA 1
ATOM 769 C C . LEU A 1 99 ? -11.376 -6.228 12.856 1.00 75.31 99 LEU A C 1
ATOM 771 O O . LEU A 1 99 ? -10.156 -6.084 12.823 1.00 75.31 99 LEU A O 1
ATOM 775 N N . LEU A 1 100 ? -12.203 -5.188 12.682 1.00 69.88 100 LEU A N 1
ATOM 776 C CA . LEU A 1 100 ? -11.722 -3.807 12.600 1.00 69.88 100 LEU A CA 1
ATOM 777 C C . LEU A 1 100 ? -11.190 -3.295 13.936 1.00 69.88 100 LEU A C 1
ATOM 779 O O . LEU A 1 100 ? -10.478 -2.297 13.927 1.00 69.88 100 LEU A O 1
ATOM 783 N N . SER A 1 101 ? -11.489 -3.949 15.057 1.00 72.06 101 SER A N 1
ATOM 784 C CA . SER A 1 101 ? -10.817 -3.683 16.332 1.00 72.06 101 SER A CA 1
ATOM 785 C C . SER A 1 101 ? -9.408 -4.278 16.373 1.00 72.06 101 SER A C 1
ATOM 787 O O . SER A 1 101 ? -8.564 -3.783 17.108 1.00 72.06 101 SER A O 1
ATOM 789 N N . CYS A 1 102 ? -9.111 -5.291 15.553 1.00 80.50 102 CYS A N 1
ATOM 790 C CA . CYS A 1 102 ? -7.799 -5.918 15.522 1.00 80.50 102 CYS A CA 1
ATOM 791 C C . CYS A 1 102 ? -6.770 -5.020 14.822 1.00 80.50 102 CYS A C 1
ATOM 793 O O . CYS A 1 102 ? -6.993 -4.502 13.723 1.00 80.50 102 CYS A O 1
ATOM 795 N N . ARG A 1 103 ? -5.593 -4.899 15.440 1.00 85.19 103 ARG A N 1
ATOM 796 C CA . ARG A 1 103 ? -4.4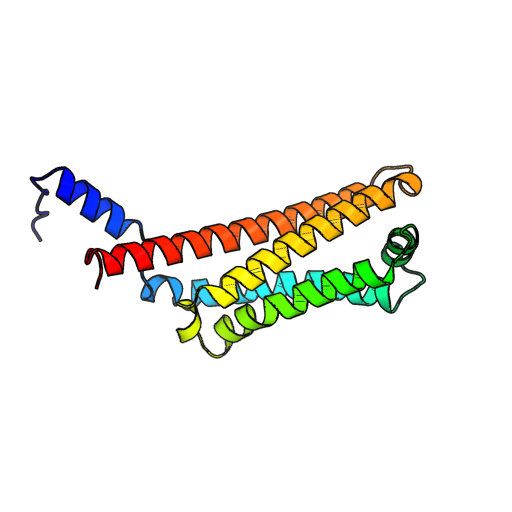69 -4.105 14.930 1.00 85.19 103 ARG A CA 1
ATOM 797 C C . ARG A 1 103 ? -3.766 -4.751 13.732 1.00 85.19 103 ARG A C 1
ATOM 799 O O . ARG A 1 103 ? -3.370 -4.060 12.794 1.00 85.19 103 ARG A O 1
ATOM 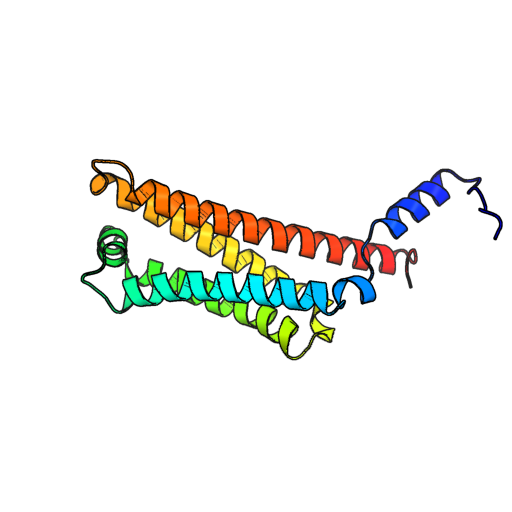806 N N . THR A 1 104 ? -3.612 -6.075 13.748 1.00 88.94 104 THR A N 1
ATOM 807 C CA . THR A 1 104 ? -2.762 -6.815 12.798 1.00 88.94 104 THR A CA 1
ATOM 808 C C . THR A 1 104 ? -3.119 -6.577 11.327 1.00 88.94 104 THR A C 1
ATOM 810 O O . THR A 1 104 ? -2.208 -6.245 10.570 1.00 88.94 104 THR A O 1
ATOM 813 N N . PRO A 1 105 ? -4.395 -6.651 10.891 1.00 91.62 105 PRO A N 1
ATOM 814 C CA . PRO A 1 105 ? -4.729 -6.425 9.484 1.00 91.62 105 PRO A CA 1
ATOM 815 C C . PRO A 1 105 ? -4.334 -5.024 8.997 1.00 91.62 105 PRO A C 1
ATOM 817 O O . PRO A 1 105 ? -3.758 -4.884 7.921 1.00 91.62 105 PRO A O 1
ATOM 820 N N . ARG A 1 106 ? -4.565 -3.984 9.813 1.00 90.56 106 ARG A N 1
ATOM 821 C CA . ARG A 1 106 ? -4.179 -2.603 9.476 1.00 90.56 106 ARG A CA 1
ATOM 822 C C . ARG A 1 106 ? -2.662 -2.432 9.436 1.00 90.56 106 ARG A C 1
ATOM 824 O O . ARG A 1 106 ? -2.154 -1.726 8.572 1.00 90.56 106 ARG A O 1
ATOM 831 N N . LEU A 1 107 ? -1.935 -3.098 10.336 1.00 93.38 107 LEU A N 1
ATOM 832 C CA . LEU A 1 107 ? -0.472 -3.082 10.345 1.00 93.38 107 LEU A CA 1
ATOM 833 C C . LEU A 1 107 ? 0.102 -3.707 9.069 1.00 93.38 107 LEU A C 1
ATOM 835 O O . LEU A 1 107 ? 1.018 -3.142 8.479 1.00 93.38 107 LEU A O 1
ATOM 839 N N . MET A 1 108 ? -0.466 -4.827 8.616 1.00 95.88 108 MET A N 1
ATOM 840 C CA . MET A 1 108 ? -0.061 -5.470 7.365 1.00 95.88 108 MET A CA 1
ATOM 841 C C . MET A 1 108 ? -0.346 -4.576 6.151 1.00 95.88 108 MET A C 1
ATOM 843 O O . MET A 1 108 ? 0.540 -4.402 5.319 1.00 95.88 108 MET A O 1
ATOM 847 N N . ALA A 1 109 ? -1.519 -3.934 6.084 1.00 95.06 109 ALA A N 1
ATOM 848 C CA . ALA A 1 109 ? -1.847 -2.982 5.018 1.00 95.06 109 ALA A CA 1
ATOM 849 C C . ALA A 1 109 ? -0.942 -1.734 5.030 1.00 95.06 109 ALA A C 1
ATOM 851 O O . ALA A 1 109 ? -0.504 -1.271 3.978 1.00 95.06 109 ALA A O 1
ATOM 852 N N . CYS A 1 110 ? -0.592 -1.223 6.215 1.00 96.25 110 CYS A N 1
ATOM 853 C CA . CYS A 1 110 ? 0.396 -0.153 6.362 1.00 96.25 110 CYS A CA 1
ATOM 854 C C . CYS A 1 110 ? 1.767 -0.587 5.820 1.00 96.25 110 CYS A C 1
ATOM 856 O O . CYS A 1 110 ? 2.362 0.104 4.994 1.00 96.25 110 CYS A O 1
ATOM 858 N N . GLY A 1 111 ? 2.235 -1.776 6.216 1.00 96.75 111 GLY A N 1
ATOM 859 C CA . GLY A 1 111 ? 3.477 -2.360 5.709 1.00 96.75 111 GLY A CA 1
ATOM 860 C C . GLY A 1 111 ? 3.462 -2.551 4.191 1.00 96.75 111 GLY A C 1
ATOM 861 O O . GLY A 1 111 ? 4.438 -2.214 3.527 1.00 96.75 111 GLY A O 1
ATOM 862 N N . ALA A 1 112 ? 2.342 -3.005 3.624 1.00 97.56 112 ALA A N 1
ATOM 863 C CA . ALA A 1 112 ? 2.159 -3.138 2.181 1.00 97.56 112 ALA A CA 1
ATOM 864 C C . ALA A 1 112 ? 2.338 -1.806 1.438 1.00 97.56 112 ALA A C 1
ATOM 866 O O . ALA A 1 112 ? 2.999 -1.768 0.397 1.00 97.56 112 ALA A O 1
ATOM 867 N N . ALA A 1 113 ? 1.776 -0.723 1.981 1.00 97.38 113 ALA A N 1
ATOM 868 C CA . ALA A 1 113 ? 1.891 0.624 1.432 1.00 97.38 113 ALA A CA 1
ATOM 869 C C . ALA A 1 113 ? 3.329 1.164 1.514 1.00 97.38 113 ALA A C 1
ATOM 871 O O . ALA A 1 113 ? 3.832 1.718 0.538 1.00 97.38 113 ALA A O 1
ATOM 872 N N . VAL A 1 114 ? 4.038 0.917 2.623 1.00 97.88 114 VAL A N 1
ATOM 873 C CA . VAL A 1 114 ? 5.466 1.261 2.757 1.00 97.88 114 VAL A CA 1
ATOM 874 C C . VAL A 1 114 ? 6.326 0.477 1.763 1.00 97.88 114 VAL A C 1
ATOM 876 O O . VAL A 1 114 ? 7.157 1.065 1.073 1.00 97.88 114 VAL A O 1
ATOM 879 N N . ILE A 1 115 ? 6.112 -0.836 1.640 1.00 97.88 115 ILE A N 1
ATOM 880 C CA . ILE A 1 115 ? 6.827 -1.679 0.671 1.00 97.88 115 ILE A CA 1
ATOM 881 C C . ILE A 1 115 ? 6.580 -1.183 -0.759 1.00 97.88 115 ILE A C 1
ATOM 883 O O . ILE A 1 115 ? 7.532 -1.040 -1.528 1.00 97.88 115 ILE A O 1
ATOM 887 N N . SER A 1 116 ? 5.327 -0.868 -1.101 1.00 97.69 116 SER A N 1
ATOM 888 C CA . SER A 1 116 ? 4.960 -0.304 -2.405 1.00 97.69 116 SER A CA 1
ATOM 889 C C . SER A 1 116 ? 5.706 1.004 -2.667 1.00 97.69 116 SER A C 1
ATOM 891 O O . SER A 1 116 ? 6.345 1.144 -3.707 1.00 97.69 116 SER A O 1
ATOM 893 N N . ALA A 1 117 ? 5.713 1.930 -1.702 1.00 97.94 117 ALA A N 1
ATOM 894 C CA . ALA A 1 117 ? 6.428 3.199 -1.819 1.00 97.94 117 ALA A CA 1
ATOM 895 C C . ALA A 1 117 ? 7.925 3.008 -2.101 1.00 97.94 117 ALA A C 1
ATOM 897 O O . ALA A 1 117 ? 8.460 3.574 -3.053 1.00 97.94 117 ALA A O 1
ATOM 898 N N . LEU A 1 118 ? 8.596 2.164 -1.314 1.00 97.94 118 LEU A N 1
ATOM 899 C CA . LEU A 1 118 ? 10.020 1.873 -1.499 1.00 97.94 118 LEU A CA 1
ATOM 900 C C . LEU A 1 118 ? 10.301 1.222 -2.858 1.00 97.94 118 LEU A C 1
ATOM 902 O O . LEU A 1 118 ? 11.289 1.554 -3.511 1.00 97.94 118 LEU A O 1
ATOM 906 N N . THR A 1 119 ? 9.412 0.337 -3.312 1.00 97.38 119 THR A N 1
ATOM 907 C CA . THR A 1 119 ? 9.523 -0.315 -4.624 1.00 97.38 119 THR A CA 1
ATOM 908 C C . THR A 1 119 ? 9.377 0.703 -5.759 1.00 97.38 119 THR A C 1
ATOM 910 O O . THR A 1 119 ? 10.147 0.678 -6.719 1.00 97.38 119 THR A O 1
ATOM 913 N N . TRP A 1 120 ? 8.452 1.657 -5.630 1.00 97.69 120 TRP A N 1
ATOM 914 C CA . TRP A 1 120 ? 8.294 2.757 -6.581 1.00 97.69 120 TRP A CA 1
ATOM 915 C C . TRP A 1 120 ? 9.480 3.727 -6.586 1.00 97.69 120 TRP A C 1
ATOM 917 O O . TRP A 1 120 ? 9.917 4.129 -7.661 1.00 97.69 120 TRP A O 1
ATOM 927 N N . ILE A 1 121 ? 10.059 4.052 -5.424 1.00 96.88 121 ILE A N 1
ATOM 928 C CA . ILE A 1 121 ? 11.304 4.839 -5.336 1.00 96.88 121 ILE A CA 1
ATOM 929 C C . ILE A 1 121 ? 12.440 4.117 -6.053 1.00 96.88 121 ILE A C 1
ATOM 931 O O . ILE A 1 121 ? 13.163 4.727 -6.838 1.00 96.88 121 ILE A O 1
ATOM 935 N N . TYR A 1 122 ? 12.585 2.815 -5.814 1.00 96.25 122 TYR A N 1
ATOM 936 C CA . TYR A 1 122 ? 13.603 2.009 -6.474 1.00 96.25 122 TYR A CA 1
ATOM 937 C C . TYR A 1 122 ? 13.448 2.044 -8.002 1.00 96.25 122 TYR A C 1
ATOM 939 O O . TYR A 1 122 ? 14.418 2.299 -8.716 1.00 96.25 122 TYR A O 1
ATOM 947 N N . LEU A 1 123 ? 12.221 1.886 -8.506 1.00 95.44 123 LEU A N 1
ATOM 948 C CA . LEU A 1 123 ? 11.919 2.026 -9.931 1.00 95.44 123 LEU A CA 1
ATOM 949 C C . LEU A 1 123 ? 12.198 3.438 -10.462 1.00 95.44 123 LEU A C 1
ATOM 951 O O . LEU A 1 123 ? 12.705 3.571 -11.574 1.00 95.44 123 LEU A O 1
ATOM 955 N N . ALA A 1 124 ? 11.911 4.488 -9.688 1.00 94.81 124 ALA A N 1
ATOM 956 C CA . ALA A 1 124 ? 12.210 5.871 -10.065 1.00 94.81 124 ALA A CA 1
ATOM 957 C C . ALA A 1 124 ? 13.716 6.099 -10.254 1.00 94.81 124 ALA A C 1
ATOM 959 O O . ALA A 1 124 ? 14.124 6.737 -11.223 1.00 94.81 124 ALA A O 1
ATOM 960 N N . VAL A 1 125 ? 14.541 5.533 -9.367 1.00 93.88 125 VAL A N 1
ATOM 961 C CA . VAL A 1 125 ? 16.007 5.584 -9.474 1.00 93.88 125 VAL A CA 1
ATOM 962 C C . VAL A 1 125 ? 16.489 4.796 -10.690 1.00 93.88 125 VAL A C 1
ATOM 964 O O . VAL A 1 125 ? 17.275 5.316 -11.479 1.00 93.88 125 VAL A O 1
ATOM 967 N N . LEU A 1 126 ? 15.983 3.574 -10.894 1.00 93.88 126 LEU A N 1
ATOM 968 C CA . LEU A 1 126 ? 16.334 2.765 -12.065 1.00 93.88 126 LEU A CA 1
ATOM 969 C C . LEU A 1 126 ? 15.925 3.417 -13.386 1.00 93.88 126 LEU A C 1
ATOM 971 O O . LEU A 1 126 ? 16.572 3.179 -14.399 1.00 93.88 126 LEU A O 1
ATOM 975 N N . ALA A 1 127 ? 14.866 4.225 -13.402 1.00 94.19 127 ALA A N 1
ATOM 976 C CA . ALA A 1 127 ? 14.401 4.879 -14.616 1.00 94.19 127 ALA A CA 1
ATOM 977 C C . ALA A 1 127 ? 15.350 5.981 -15.108 1.00 94.19 127 ALA A C 1
ATOM 979 O O . ALA A 1 127 ? 15.373 6.233 -16.309 1.00 94.19 127 ALA A O 1
ATOM 980 N N . GLN A 1 128 ? 16.147 6.605 -14.229 1.00 91.19 128 GLN A N 1
ATOM 981 C CA . GLN A 1 128 ? 16.956 7.791 -14.554 1.00 91.19 128 GLN A CA 1
ATOM 982 C C . GLN A 1 128 ? 17.813 7.671 -15.830 1.00 91.19 128 GLN A C 1
ATOM 984 O O . GLN A 1 128 ? 17.789 8.605 -16.630 1.00 91.19 128 GLN A O 1
ATOM 989 N N . PRO A 1 129 ? 18.522 6.555 -16.104 1.00 86.44 129 PRO A N 1
ATOM 990 C CA . PRO A 1 129 ? 19.335 6.418 -17.316 1.00 86.44 129 PRO A CA 1
ATOM 991 C C . PRO A 1 129 ? 18.516 6.363 -18.614 1.00 86.44 129 PRO A C 1
ATOM 993 O O . PRO A 1 129 ? 19.052 6.603 -19.692 1.00 86.44 129 PRO A O 1
ATOM 996 N N . LEU A 1 130 ? 17.230 6.015 -18.523 1.00 84.56 130 LEU A N 1
ATOM 997 C CA . LEU A 1 130 ? 16.297 5.962 -19.651 1.00 84.56 130 LEU A CA 1
ATOM 998 C C . LEU A 1 130 ? 15.493 7.261 -19.796 1.00 84.56 130 LEU A C 1
ATOM 1000 O O . LEU A 1 130 ? 14.768 7.431 -20.777 1.00 84.56 130 LEU A O 1
ATOM 1004 N N . ASP A 1 131 ? 15.597 8.169 -18.826 1.00 82.62 131 ASP A N 1
ATOM 1005 C CA . ASP A 1 131 ? 14.670 9.276 -18.631 1.00 82.62 131 ASP A CA 1
ATOM 1006 C C . ASP A 1 131 ? 15.255 10.604 -19.129 1.00 82.62 131 ASP A C 1
ATOM 1008 O O . ASP A 1 131 ? 15.393 11.572 -18.384 1.00 82.62 131 ASP A O 1
ATOM 1012 N N . PHE A 1 132 ? 15.583 10.660 -20.425 1.00 70.56 132 PHE A N 1
ATOM 1013 C CA . PHE A 1 132 ? 16.191 11.829 -21.084 1.00 70.56 132 PHE A CA 1
ATOM 1014 C C . PHE A 1 132 ? 15.379 13.136 -20.949 1.00 70.56 132 PHE A C 1
ATOM 1016 O O . PHE A 1 132 ? 15.928 14.213 -21.171 1.00 70.56 132 PHE A O 1
ATOM 1023 N N . ALA A 1 133 ? 14.093 13.060 -20.582 1.00 66.44 133 ALA A N 1
ATOM 1024 C CA . ALA A 1 133 ? 13.212 14.211 -20.356 1.00 66.44 133 ALA A CA 1
ATOM 1025 C C . ALA A 1 133 ? 12.550 14.240 -18.957 1.00 66.44 133 ALA A C 1
ATOM 1027 O O . ALA A 1 133 ? 11.732 15.121 -18.694 1.00 66.44 133 ALA A O 1
ATOM 1028 N N . GLY A 1 134 ? 12.845 13.277 -18.073 1.00 68.75 134 GLY A N 1
ATOM 1029 C CA . GLY A 1 134 ? 12.268 13.180 -16.724 1.00 68.75 134 GLY A CA 1
ATOM 1030 C C . GLY A 1 134 ? 10.824 12.654 -16.524 1.00 68.75 134 GLY A C 1
ATOM 1031 O O . GLY A 1 134 ? 10.411 12.598 -15.363 1.00 68.75 134 GLY A O 1
ATOM 1032 N N . PRO A 1 135 ? 9.991 12.295 -17.529 1.00 86.12 135 PRO A N 1
ATOM 1033 C CA . PRO A 1 135 ? 8.602 11.932 -17.247 1.00 86.12 135 PRO A CA 1
ATOM 1034 C C . PRO A 1 135 ? 8.453 10.607 -16.485 1.00 86.12 135 PRO A C 1
ATOM 1036 O O . PRO A 1 135 ? 7.497 10.459 -15.728 1.00 86.12 135 PRO A O 1
ATOM 1039 N N . ILE A 1 136 ? 9.353 9.634 -16.653 1.00 90.12 136 ILE A N 1
ATOM 1040 C CA . ILE A 1 136 ? 9.156 8.278 -16.110 1.00 90.12 136 ILE A CA 1
ATOM 1041 C C . ILE A 1 136 ? 9.508 8.221 -14.619 1.00 90.12 136 ILE A C 1
ATOM 1043 O O . ILE A 1 136 ? 8.726 7.715 -13.812 1.00 90.12 136 ILE A O 1
ATOM 1047 N N . SER A 1 137 ? 10.660 8.767 -14.232 1.00 91.44 137 SER A N 1
ATOM 1048 C CA . SER A 1 137 ? 11.107 8.817 -12.837 1.00 91.44 137 SER A CA 1
ATOM 1049 C C . SER A 1 137 ? 10.167 9.657 -11.971 1.00 91.44 137 SER A C 1
ATOM 1051 O O . SER A 1 137 ? 9.861 9.264 -10.844 1.00 91.44 137 SER A O 1
ATOM 1053 N N . VAL A 1 138 ? 9.627 10.757 -12.511 1.00 91.94 138 VAL A N 1
ATOM 1054 C CA . VAL A 1 138 ? 8.619 11.586 -11.832 1.00 91.94 138 VAL A CA 1
ATOM 1055 C C . VAL A 1 138 ? 7.314 10.818 -11.624 1.00 91.94 138 VAL A C 1
ATOM 1057 O O . VAL A 1 138 ? 6.745 10.885 -10.535 1.00 91.94 138 VAL A O 1
ATOM 1060 N N . LEU A 1 139 ? 6.844 10.058 -12.620 1.00 93.25 139 LEU A N 1
ATOM 1061 C CA . LEU A 1 139 ? 5.638 9.234 -12.481 1.00 93.25 139 LEU A CA 1
ATOM 1062 C C . LEU A 1 139 ? 5.796 8.172 -11.386 1.00 93.25 139 LEU A C 1
ATOM 1064 O O . LEU A 1 139 ? 4.911 8.023 -10.544 1.00 93.25 139 LEU A O 1
ATOM 1068 N N . TYR A 1 140 ? 6.934 7.479 -11.338 1.00 95.38 140 TYR A N 1
ATOM 1069 C CA . TYR A 1 140 ? 7.206 6.504 -10.278 1.00 95.38 140 TYR A CA 1
ATOM 1070 C C . TYR A 1 140 ? 7.373 7.176 -8.909 1.00 95.38 140 TYR A C 1
ATOM 1072 O O . TYR A 1 140 ? 6.862 6.675 -7.908 1.00 95.38 140 TYR A O 1
ATOM 1080 N N . GLY A 1 141 ? 7.997 8.355 -8.857 1.00 94.81 141 GLY A N 1
ATOM 1081 C CA . GLY A 1 141 ? 8.077 9.171 -7.644 1.00 94.81 141 GLY A CA 1
ATOM 1082 C C . GLY A 1 141 ? 6.699 9.588 -7.120 1.00 94.81 141 GLY A C 1
ATOM 1083 O O . GLY A 1 141 ? 6.430 9.467 -5.923 1.00 94.81 141 GLY A O 1
ATOM 1084 N N . ARG A 1 142 ? 5.788 10.001 -8.010 1.00 95.81 142 ARG A N 1
ATOM 1085 C CA . ARG A 1 142 ? 4.389 10.290 -7.669 1.00 95.81 142 ARG A CA 1
ATOM 1086 C C . ARG A 1 142 ? 3.698 9.054 -7.090 1.00 95.81 142 ARG A C 1
ATOM 1088 O O . ARG A 1 142 ? 3.087 9.159 -6.031 1.00 95.81 142 ARG A O 1
ATOM 1095 N N . GLN A 1 143 ? 3.831 7.893 -7.730 1.00 95.94 143 GLN A N 1
ATOM 1096 C CA . GLN A 1 143 ? 3.200 6.657 -7.257 1.00 95.94 143 GLN A CA 1
ATOM 1097 C C . GLN A 1 143 ? 3.749 6.204 -5.892 1.00 95.94 143 GLN A C 1
ATOM 1099 O O . GLN A 1 143 ? 3.013 5.696 -5.038 1.00 95.94 143 GLN A O 1
ATOM 1104 N N . SER A 1 144 ? 5.040 6.448 -5.644 1.00 96.50 144 SER A N 1
ATOM 1105 C CA . SER A 1 144 ? 5.624 6.287 -4.313 1.00 96.50 144 SER A CA 1
ATOM 1106 C C . SER A 1 144 ? 4.963 7.213 -3.298 1.00 96.50 144 SER A C 1
ATOM 1108 O O . SER A 1 144 ? 4.595 6.771 -2.212 1.00 96.50 144 SER A O 1
ATOM 1110 N N . PHE A 1 145 ? 4.814 8.496 -3.629 1.00 96.88 145 PHE A N 1
ATOM 1111 C CA . PHE A 1 145 ? 4.205 9.467 -2.725 1.00 96.88 145 PHE A CA 1
ATOM 1112 C C . PHE A 1 145 ? 2.748 9.112 -2.397 1.00 96.88 145 PHE A C 1
ATOM 1114 O O . PHE A 1 145 ? 2.354 9.172 -1.235 1.00 96.88 145 PHE A O 1
ATOM 1121 N N . GLU A 1 146 ? 1.974 8.657 -3.383 1.00 95.38 146 GLU A N 1
ATOM 1122 C CA . GLU A 1 146 ? 0.616 8.138 -3.174 1.00 95.38 146 GLU A CA 1
ATOM 1123 C C . GLU A 1 146 ? 0.616 6.930 -2.220 1.00 95.38 146 GLU A C 1
ATOM 1125 O O . GLU A 1 146 ? -0.165 6.885 -1.268 1.00 95.38 146 GLU A O 1
ATOM 1130 N N . SER A 1 147 ? 1.556 5.994 -2.395 1.00 96.06 147 SER A N 1
ATOM 1131 C CA . SER A 1 147 ? 1.719 4.846 -1.490 1.00 96.06 147 SER A CA 1
ATOM 1132 C C . SER A 1 147 ? 2.109 5.276 -0.065 1.00 96.06 147 SER A C 1
ATOM 1134 O O . SER A 1 147 ? 1.579 4.739 0.908 1.00 96.06 147 SER A O 1
ATOM 1136 N N . LEU A 1 148 ? 2.983 6.277 0.092 1.00 96.19 148 LEU A N 1
ATOM 1137 C CA . LEU A 1 148 ? 3.333 6.844 1.403 1.00 96.19 148 LEU A CA 1
ATOM 1138 C C . LEU A 1 148 ? 2.143 7.538 2.063 1.00 96.19 148 LEU A C 1
ATOM 1140 O O . LEU A 1 148 ? 1.949 7.410 3.271 1.00 96.19 148 LEU A O 1
ATOM 1144 N N . PHE A 1 149 ? 1.332 8.252 1.286 1.00 95.62 149 PHE A N 1
ATOM 1145 C CA . PHE A 1 149 ? 0.129 8.895 1.797 1.00 95.62 149 PHE A CA 1
ATOM 1146 C C . PHE A 1 149 ? -0.879 7.858 2.312 1.00 95.62 149 PHE A C 1
ATOM 1148 O O . PHE A 1 149 ? -1.435 8.020 3.398 1.00 95.62 149 PHE A O 1
ATOM 1155 N N . LEU A 1 150 ? -1.044 6.737 1.604 1.00 93.88 150 LEU A N 1
ATOM 1156 C CA . LEU A 1 150 ? -1.842 5.607 2.086 1.00 93.88 150 LEU A CA 1
ATOM 1157 C C . LEU A 1 150 ? -1.255 4.976 3.354 1.00 93.88 150 LEU A C 1
ATOM 1159 O O . LEU A 1 150 ? -1.998 4.695 4.296 1.00 93.88 150 LEU A O 1
ATOM 1163 N N . ALA A 1 151 ? 0.068 4.800 3.423 1.00 93.88 151 ALA A N 1
ATOM 1164 C CA . ALA A 1 151 ? 0.734 4.328 4.635 1.00 93.88 151 ALA A CA 1
ATOM 1165 C C . ALA A 1 151 ? 0.459 5.262 5.825 1.00 93.88 151 ALA A C 1
ATOM 1167 O O . ALA A 1 151 ? 0.162 4.789 6.921 1.00 93.88 151 ALA A O 1
ATOM 1168 N N . LEU A 1 152 ? 0.477 6.581 5.606 1.00 93.31 152 LEU A N 1
ATOM 1169 C CA . LEU A 1 152 ? 0.139 7.571 6.626 1.00 93.31 152 LEU A CA 1
ATOM 1170 C C . LEU A 1 152 ? -1.317 7.436 7.091 1.00 93.31 152 LEU A C 1
ATOM 1172 O O . LEU A 1 152 ? -1.564 7.444 8.296 1.00 93.31 152 LEU A O 1
ATOM 1176 N N . ILE A 1 153 ? -2.272 7.256 6.174 1.00 91.81 153 ILE A N 1
ATOM 1177 C CA . ILE A 1 153 ? -3.682 7.020 6.526 1.00 91.81 153 ILE A CA 1
ATOM 1178 C C . ILE A 1 153 ? -3.813 5.769 7.406 1.00 91.81 153 ILE A C 1
ATOM 1180 O O . ILE A 1 153 ? -4.456 5.815 8.460 1.00 91.81 153 ILE A O 1
ATOM 1184 N N . TYR A 1 154 ? -3.166 4.662 7.028 1.00 90.12 154 TYR A N 1
ATOM 1185 C CA . TYR A 1 154 ? -3.170 3.445 7.841 1.00 90.12 154 TYR A CA 1
ATOM 1186 C C . TYR A 1 154 ? -2.471 3.644 9.194 1.00 90.12 154 TYR A C 1
ATOM 1188 O O . TYR A 1 154 ? -2.959 3.138 10.204 1.00 90.12 154 TYR A O 1
ATOM 1196 N N . ALA A 1 155 ? -1.382 4.412 9.257 1.00 88.94 155 ALA A N 1
ATOM 1197 C CA . ALA A 1 155 ? -0.669 4.717 10.497 1.00 88.94 155 ALA A CA 1
ATOM 1198 C C . ALA A 1 155 ? -1.506 5.573 11.462 1.00 88.94 155 ALA A C 1
ATOM 1200 O O . ALA A 1 155 ? -1.591 5.254 12.646 1.00 88.94 155 ALA A O 1
ATOM 1201 N N . VAL A 1 156 ? -2.188 6.611 10.967 1.00 88.31 156 VAL A N 1
ATOM 1202 C CA . VAL A 1 156 ? -3.134 7.411 11.767 1.00 88.31 156 VAL A CA 1
ATOM 1203 C C . VAL A 1 156 ? -4.252 6.520 12.309 1.00 88.31 156 VAL A C 1
ATOM 1205 O O . VAL A 1 156 ? -4.589 6.577 13.492 1.00 88.31 156 VAL A O 1
ATOM 1208 N N . SER A 1 157 ? -4.780 5.643 11.457 1.00 84.62 157 SER A N 1
ATOM 1209 C CA . SER A 1 157 ? -5.816 4.675 11.811 1.00 84.62 157 SER A CA 1
ATOM 1210 C C . SER A 1 157 ? -5.361 3.685 12.898 1.00 84.62 157 SER A C 1
ATOM 1212 O O . SER A 1 157 ? -6.125 3.393 13.820 1.00 84.62 157 SER A O 1
ATOM 1214 N N . LEU A 1 158 ? -4.111 3.210 12.836 1.00 85.75 158 LEU A N 1
ATOM 1215 C CA . LEU A 1 158 ? -3.483 2.361 13.857 1.00 85.75 158 LEU A CA 1
ATOM 1216 C C . LEU A 1 158 ? -3.275 3.104 15.179 1.00 85.75 158 LEU A C 1
ATOM 1218 O O . LEU A 1 158 ? -3.620 2.580 16.234 1.00 85.75 158 LEU A O 1
ATOM 1222 N N . ASN A 1 159 ? -2.762 4.333 15.132 1.00 85.62 159 ASN A N 1
ATOM 1223 C CA . ASN A 1 159 ? -2.540 5.140 16.332 1.00 85.62 159 ASN A CA 1
ATOM 1224 C C . ASN A 1 159 ? -3.863 5.424 17.060 1.00 85.62 159 ASN A C 1
ATOM 1226 O O . ASN A 1 159 ? -3.927 5.323 18.284 1.00 85.62 159 ASN A O 1
ATOM 1230 N N . ALA A 1 160 ? -4.942 5.701 16.319 1.00 80.69 160 ALA A N 1
ATOM 1231 C CA . ALA A 1 160 ? -6.278 5.870 16.889 1.00 80.69 160 ALA A CA 1
ATOM 1232 C C . ALA A 1 160 ? -6.800 4.588 17.570 1.00 80.69 160 ALA A C 1
ATOM 1234 O O . ALA A 1 160 ? -7.461 4.664 18.605 1.00 80.69 160 ALA A O 1
ATOM 1235 N N . GLN A 1 161 ? -6.489 3.401 17.031 1.00 80.12 161 GLN A N 1
ATOM 1236 C CA . GLN A 1 161 ? -6.793 2.132 17.707 1.00 80.12 161 GLN A CA 1
ATOM 1237 C C . GLN A 1 161 ? -6.002 1.978 19.009 1.00 80.12 161 GLN A C 1
ATOM 1239 O O . GLN A 1 161 ? -6.597 1.657 20.031 1.00 80.12 161 GLN A O 1
ATOM 1244 N N . GLN A 1 162 ? -4.697 2.252 18.991 1.00 81.62 162 GLN A N 1
ATOM 1245 C CA . GLN A 1 162 ? -3.850 2.133 20.183 1.00 81.62 162 GLN A CA 1
ATOM 1246 C C . GLN A 1 162 ? -4.291 3.083 21.301 1.00 81.62 162 GLN A C 1
ATOM 1248 O O . GLN A 1 162 ? -4.342 2.693 22.464 1.00 81.62 162 GLN A O 1
ATOM 1253 N N . LEU A 1 163 ? -4.659 4.317 20.948 1.00 78.75 163 LEU A N 1
ATOM 1254 C CA . LEU A 1 163 ? -5.204 5.291 21.894 1.00 78.75 163 LEU A CA 1
ATOM 1255 C C . LEU A 1 163 ? -6.480 4.777 22.575 1.00 78.75 163 LEU A C 1
ATOM 1257 O O . LEU A 1 163 ? -6.644 4.979 23.776 1.00 78.75 163 LEU A O 1
ATOM 1261 N N . ARG A 1 164 ? -7.354 4.065 21.850 1.00 77.38 164 ARG A N 1
ATOM 1262 C CA . ARG A 1 164 ? -8.533 3.414 22.449 1.00 77.38 164 ARG A CA 1
ATOM 1263 C C . ARG A 1 164 ? -8.186 2.276 23.380 1.00 77.38 164 ARG A C 1
ATOM 1265 O O . ARG A 1 164 ? -8.766 2.200 24.455 1.00 77.38 164 ARG A O 1
ATOM 1272 N N . GLU A 1 165 ? -7.309 1.376 22.947 1.00 78.50 165 GLU A N 1
ATOM 1273 C CA . GLU A 1 165 ? -6.881 0.238 23.764 1.00 78.50 165 GLU A CA 1
ATOM 1274 C C . GLU A 1 165 ? -6.331 0.751 25.099 1.00 78.50 165 GLU A C 1
ATOM 1276 O O . GLU A 1 165 ? -6.803 0.348 26.160 1.00 78.50 165 GLU A O 1
ATOM 1281 N N . TYR A 1 166 ? -5.467 1.765 25.043 1.00 80.12 166 TYR A N 1
ATOM 1282 C CA . TYR A 1 166 ? -4.911 2.409 26.227 1.00 80.12 166 TYR A CA 1
ATOM 1283 C C . TYR A 1 166 ? -5.982 3.110 27.085 1.00 80.12 166 TYR A C 1
ATOM 1285 O O . TYR A 1 166 ? -5.995 2.980 28.309 1.00 80.12 166 TYR A O 1
ATOM 1293 N N . ALA A 1 167 ? -6.930 3.822 26.467 1.00 77.06 167 ALA A N 1
ATOM 1294 C CA . ALA A 1 167 ? -8.031 4.465 27.186 1.00 77.06 167 ALA A CA 1
ATOM 1295 C C . ALA A 1 167 ? -8.966 3.452 27.881 1.00 77.06 167 ALA A C 1
ATOM 1297 O O . ALA A 1 167 ? -9.448 3.737 28.981 1.00 77.06 167 ALA A O 1
ATOM 1298 N N . ARG A 1 168 ? -9.191 2.272 27.283 1.00 79.44 168 ARG A N 1
ATOM 1299 C CA . ARG A 1 168 ? -9.936 1.157 27.897 1.00 79.44 168 ARG A CA 1
ATOM 1300 C C . ARG A 1 168 ? -9.188 0.563 29.082 1.00 79.44 168 ARG A C 1
ATOM 1302 O O . ARG A 1 168 ? -9.789 0.372 30.134 1.00 79.44 168 ARG A O 1
ATOM 1309 N N . GLU A 1 169 ? -7.886 0.320 28.942 1.00 82.12 169 GLU A N 1
ATOM 1310 C CA . GLU A 1 169 ? -7.039 -0.195 30.029 1.00 82.12 169 GLU A CA 1
ATOM 1311 C C . GLU A 1 169 ? -7.018 0.745 31.241 1.00 82.12 169 GLU A C 1
ATOM 1313 O O . GLU A 1 169 ? -7.040 0.297 32.385 1.00 82.12 169 GLU A O 1
ATOM 1318 N N . MET A 1 170 ? -7.045 2.057 30.999 1.00 76.56 170 MET A N 1
ATOM 1319 C CA . MET A 1 170 ? -7.133 3.075 32.050 1.00 76.56 170 MET A CA 1
ATOM 1320 C C . MET A 1 170 ? -8.554 3.290 32.601 1.00 76.56 170 MET A C 1
ATOM 1322 O O . MET A 1 170 ? -8.735 4.117 33.496 1.00 76.56 170 MET A O 1
ATOM 1326 N N . GLY A 1 171 ? -9.569 2.597 32.074 1.00 76.94 171 GLY A N 1
ATOM 1327 C CA . GLY A 1 171 ? -10.966 2.747 32.490 1.00 76.94 171 GLY A CA 1
ATOM 1328 C C . GLY A 1 171 ? -11.600 4.097 32.130 1.00 76.94 171 GLY A C 1
ATOM 1329 O O . GLY A 1 171 ? -12.598 4.476 32.742 1.00 76.94 171 GLY A O 1
ATOM 1330 N N . LEU A 1 172 ? -11.032 4.835 31.165 1.00 70.38 172 LEU A N 1
ATOM 1331 C CA . LEU A 1 172 ? -11.562 6.128 30.703 1.00 70.38 172 LEU A CA 1
ATOM 1332 C C . LEU A 1 172 ? -12.767 5.961 29.771 1.00 70.38 172 LEU A C 1
ATOM 1334 O O . LEU A 1 172 ? -13.622 6.840 29.705 1.00 70.38 172 LEU A O 1
ATOM 1338 N N . ILE A 1 173 ? -12.835 4.836 29.060 1.00 69.12 173 ILE A N 1
ATOM 1339 C CA . ILE A 1 173 ? -13.934 4.464 28.166 1.00 69.12 173 ILE A CA 1
ATOM 1340 C C . ILE A 1 173 ? -14.310 2.997 28.420 1.00 69.12 173 ILE A C 1
ATOM 1342 O O . ILE A 1 173 ? -13.443 2.193 28.769 1.00 69.12 173 ILE A O 1
ATOM 1346 N N . ARG A 1 174 ? -15.604 2.673 28.313 1.00 61.31 174 ARG A N 1
ATOM 1347 C CA . ARG A 1 174 ? -16.152 1.327 28.564 1.00 61.31 174 ARG A CA 1
ATOM 1348 C C . ARG A 1 174 ? -16.189 0.474 27.304 1.00 61.31 174 ARG A C 1
ATOM 1350 O O . ARG A 1 174 ? -16.348 1.051 26.207 1.00 61.31 174 ARG A O 1
#

Foldseek 3Di:
DDPPDDPDPVVVVLLVLLVVQQDLVRCVPPVNLVVVLVLLVVLLVVLVVLLCCCPPNCPDPSVVLLVLDPCSVVLSVLSVQLNVLQVLVNCCSPPNVVCLLPLRSLVSNLVSLQSQLVSLQSSLVSCVVVCPPNPRSVVSNVSSVVSVVSSVVSVVSNVSSVSVVVCVVVVSDD

Solvent-accessible surface area (backbone atoms only — not comparable to full-atom values): 9178 Å² total; per-residue (Å²): 134,84,81,80,74,70,88,44,73,68,56,43,50,49,53,53,56,51,72,71,47,81,49,74,70,62,62,63,31,65,66,57,44,51,52,49,48,49,53,54,48,52,52,46,53,65,35,48,53,52,30,48,32,46,71,72,32,78,88,34,69,66,18,52,35,37,57,72,45,98,56,34,67,54,59,26,45,50,34,50,51,22,46,62,34,30,45,58,32,54,46,22,66,73,78,36,60,80,49,66,77,49,62,63,34,47,51,33,33,23,49,18,21,47,52,45,15,54,52,24,43,51,50,17,62,53,23,51,90,77,30,92,84,46,66,59,24,51,50,28,41,49,54,13,49,53,24,44,51,52,19,48,54,34,47,54,53,49,50,50,50,52,54,44,55,53,34,41,76,71,66,71,48,134

Secondary structure (DSSP, 8-state):
------S-HHHHHHHHHHHTS--HHHHT-HHHHHHHHHHHHHHHHHHHHHHHHHHH-TTSHHHHHHTTSTTHHHHHHHHHHHHHHHHHHHHHHHT-GGGGG-HHHHHHHHHHHHHHHHHHHHHHHHHGGG-TTSHHHHHHHHHHHHHHHHHHHHHHHHHHHHHHHHHHHTTS--

pLDDT: mean 85.56, std 12.51, range [39.0, 98.0]

Sequence (174 aa):
MSRVVPTDPAQFRRDVAAAAVPDDVEQNRIEVRLLTIFVTLSFMNDLIGPVMYILQIPASTLFKVAALGHYSWLVGGMFVVSILLTIPHFVSLLVLPRLLSCRTPRLMACGAAVISALTWIYLAVLAQPLDFAGPISVLYGRQSFESLFLALIYAVSLNAQQLREYAREMGLIR

Mean predicted aligned error: 7.64 Å

Nearest PDB structures (foldseek):
  2lqg-assembly1_A  TM=3.432E-01  e=1.215E+00  Mus musculus
  8eat-assembly1_o  TM=2.830E-01  e=2.335E+00  Saccharomyces cerevisiae
  8qb7-assembly1_A  TM=3.231E-01  e=8.237E+00  Saccharomyces cerevisiae

Radius of gyration: 21.06 Å; Cα contacts (8 Å, |Δi|>4): 184; chains: 1; bounding box: 49×33×63 Å